Protein AF-A0A355U696-F1 (afdb_monomer)

Solvent-accessible surface area (backbone atoms only — not comparable to full-atom values): 5382 Å² total; per-residue (Å²): 135,86,80,85,61,72,50,75,44,75,46,68,55,73,54,99,50,66,31,91,48,72,43,77,45,79,60,77,94,55,71,68,60,45,52,55,48,20,66,74,70,77,44,90,70,74,80,80,56,88,80,25,53,48,63,80,55,55,58,36,49,24,47,53,75,31,35,51,26,55,70,36,52,34,31,36,71,52,66,86,80,60,79,81,85,131

Nearest PDB structures (foldseek):
  4dqa-assembly1_A  TM=8.846E-01  e=3.200E-05  Bacteroides ovatus ATCC 8483
  8w04-assembly1_B  TM=8.699E-01  e=1.990E-04  Bacteroides faecium
  6tcw-assembly1_A  TM=8.244E-01  e=1.869E-02  Bacteroides thetaiotaomicron VPI-5482
  9ftg-assembly1_A  TM=3.449E-01  e=3.810E+00  Desulfofustis sp. PB-SRB1
  7q3h-assembly1_A  TM=2.273E-01  e=4.499E+00  Desulfofustis sp. PB-SRB1

Structure (mmCIF, N/CA/C/O backbone):
data_AF-A0A355U696-F1
#
_entry.id   AF-A0A355U696-F1
#
loop_
_atom_site.group_PDB
_atom_site.id
_atom_site.type_symbol
_atom_site.label_atom_id
_atom_site.label_alt_id
_atom_site.label_comp_id
_atom_site.label_asym_id
_atom_site.label_entity_id
_atom_site.label_s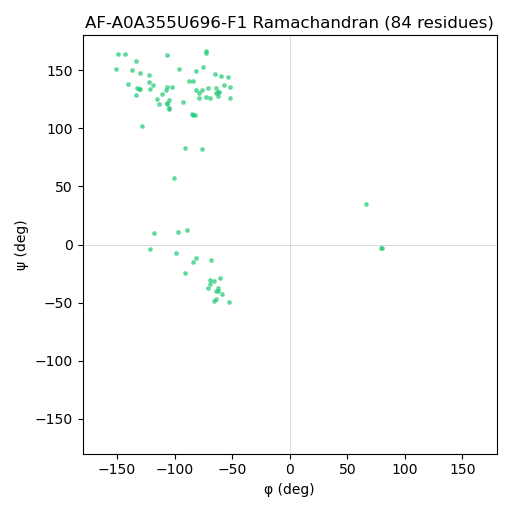eq_id
_atom_site.pdbx_PDB_ins_code
_atom_site.Cartn_x
_atom_site.Cartn_y
_atom_site.Cartn_z
_atom_site.occupancy
_atom_site.B_iso_or_equiv
_atom_site.auth_seq_id
_atom_site.auth_comp_id
_atom_site.auth_asym_id
_atom_site.auth_atom_id
_atom_site.pdbx_PDB_model_num
ATOM 1 N N . MET A 1 1 ? 28.206 -5.254 -7.719 1.00 35.81 1 MET A N 1
ATOM 2 C CA . MET A 1 1 ? 27.360 -6.428 -7.432 1.00 35.81 1 MET A CA 1
ATOM 3 C C . MET A 1 1 ? 26.117 -5.890 -6.745 1.00 35.81 1 MET A C 1
ATOM 5 O O . MET A 1 1 ? 26.132 -5.728 -5.534 1.00 35.81 1 MET A O 1
ATOM 9 N N . TYR A 1 2 ? 25.128 -5.449 -7.527 1.00 45.66 2 TYR A N 1
ATOM 10 C CA . TYR A 1 2 ? 23.835 -5.028 -6.989 1.00 45.66 2 TYR A CA 1
ATOM 11 C C . TYR A 1 2 ? 23.027 -6.303 -6.786 1.00 45.66 2 TYR A C 1
ATOM 13 O O . TYR A 1 2 ? 22.749 -7.019 -7.741 1.00 45.66 2 TYR A O 1
ATOM 21 N N . VAL A 1 3 ? 22.781 -6.651 -5.529 1.00 42.72 3 VAL A N 1
ATOM 22 C CA . VAL A 1 3 ? 21.835 -7.707 -5.180 1.00 42.72 3 VAL A CA 1
ATOM 23 C C . VAL A 1 3 ? 20.490 -7.027 -4.996 1.00 42.72 3 VAL A C 1
ATOM 25 O O . VAL A 1 3 ? 20.125 -6.657 -3.885 1.00 42.72 3 VAL A O 1
ATOM 28 N N . GLU A 1 4 ? 19.773 -6.792 -6.089 1.00 55.91 4 GLU A N 1
ATOM 29 C CA . GLU A 1 4 ? 18.353 -6.476 -5.973 1.00 55.91 4 GLU A CA 1
ATOM 30 C C . GLU A 1 4 ? 17.623 -7.789 -5.682 1.00 55.91 4 GLU A C 1
ATOM 32 O O . GLU A 1 4 ? 17.198 -8.529 -6.562 1.00 55.91 4 GLU A O 1
ATOM 37 N N . GLY A 1 5 ? 17.631 -8.160 -4.401 1.00 57.75 5 GLY A N 1
ATOM 38 C CA . GLY A 1 5 ? 16.797 -9.239 -3.895 1.00 57.75 5 GLY A CA 1
ATOM 39 C C . GLY A 1 5 ? 15.332 -8.799 -3.832 1.00 57.75 5 GLY A C 1
ATOM 40 O O . GLY A 1 5 ? 15.045 -7.597 -3.881 1.00 57.75 5 GLY A O 1
ATOM 41 N N . PRO A 1 6 ? 14.400 -9.755 -3.688 1.00 62.47 6 PRO A N 1
ATOM 42 C CA . PRO A 1 6 ? 12.987 -9.447 -3.527 1.00 62.47 6 PRO A CA 1
ATOM 43 C C . PRO A 1 6 ? 12.794 -8.426 -2.402 1.00 62.47 6 PRO A C 1
ATOM 45 O O . PRO A 1 6 ? 13.316 -8.581 -1.294 1.00 62.47 6 PRO A O 1
ATOM 48 N N . THR A 1 7 ? 12.102 -7.333 -2.720 1.00 78.38 7 THR A N 1
ATOM 49 C CA . THR A 1 7 ? 11.882 -6.217 -1.795 1.00 78.38 7 THR A CA 1
ATOM 50 C C . THR A 1 7 ? 10.453 -6.275 -1.293 1.00 78.38 7 THR A C 1
ATOM 52 O O . THR A 1 7 ? 9.518 -6.249 -2.090 1.00 78.38 7 THR A O 1
ATOM 55 N N . ALA A 1 8 ? 10.295 -6.322 0.029 1.00 82.94 8 ALA A N 1
ATOM 56 C CA . ALA A 1 8 ? 9.002 -6.310 0.696 1.00 82.94 8 ALA A CA 1
ATOM 57 C C . ALA A 1 8 ? 8.740 -4.951 1.364 1.00 82.94 8 ALA A C 1
ATOM 59 O O . ALA A 1 8 ? 9.612 -4.383 2.026 1.00 82.94 8 ALA A O 1
ATOM 60 N N . LEU A 1 9 ? 7.524 -4.439 1.198 1.00 87.31 9 LEU A N 1
ATOM 61 C CA . LEU A 1 9 ? 7.032 -3.180 1.740 1.00 87.31 9 LEU A CA 1
ATOM 62 C C . LEU A 1 9 ? 5.694 -3.413 2.444 1.00 87.31 9 LEU A C 1
ATOM 64 O O . LEU A 1 9 ? 4.783 -4.034 1.902 1.00 87.31 9 LEU A O 1
ATOM 68 N N . GLY A 1 10 ? 5.551 -2.861 3.647 1.00 89.75 10 GLY A N 1
ATOM 69 C CA . GLY A 1 10 ? 4.267 -2.817 4.340 1.00 89.75 10 GLY A CA 1
ATOM 70 C C . GLY A 1 10 ? 3.444 -1.624 3.865 1.00 89.75 10 GLY A C 1
ATOM 71 O O . GLY A 1 10 ? 3.786 -0.480 4.163 1.00 89.75 10 GLY A O 1
ATOM 72 N N . LEU A 1 11 ? 2.347 -1.878 3.159 1.00 90.06 11 LEU A N 1
ATOM 73 C CA . LEU A 1 11 ? 1.378 -0.854 2.780 1.00 90.06 11 LEU A CA 1
ATOM 74 C C . LEU A 1 11 ? 0.341 -0.682 3.890 1.00 90.06 11 LEU A C 1
ATOM 7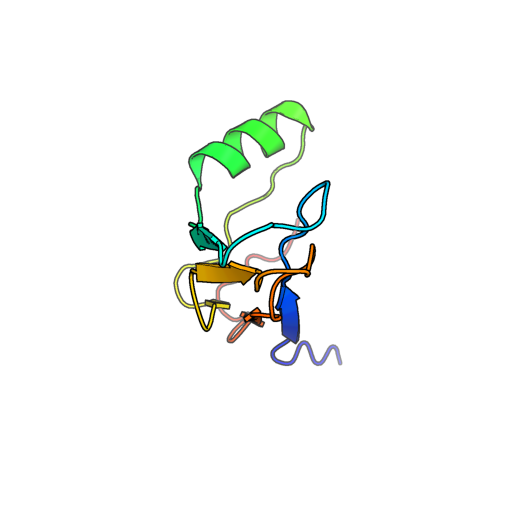6 O O . LEU A 1 11 ? -0.105 -1.655 4.492 1.00 90.06 11 LEU A O 1
ATOM 80 N N . THR A 1 12 ? -0.071 0.556 4.155 1.00 92.12 12 THR A N 1
ATOM 81 C CA . THR A 1 12 ? -1.152 0.867 5.104 1.00 92.12 12 THR A CA 1
ATOM 82 C C . THR A 1 12 ? -2.062 1.941 4.528 1.00 92.12 12 THR A C 1
ATOM 84 O O . THR A 1 12 ? -1.621 2.808 3.772 1.00 92.12 12 THR A O 1
ATOM 87 N N . VAL A 1 13 ? -3.340 1.903 4.903 1.00 90.06 13 VAL A N 1
ATOM 88 C CA . VAL A 1 13 ? -4.312 2.952 4.585 1.00 90.06 13 VAL A CA 1
ATOM 89 C C . VAL A 1 13 ? -4.620 3.726 5.857 1.00 90.06 13 VAL A C 1
ATOM 91 O O . VAL A 1 13 ? -4.875 3.140 6.910 1.00 90.06 13 VAL A O 1
ATOM 94 N N . THR A 1 14 ? -4.598 5.053 5.756 1.00 92.50 14 THR A N 1
ATOM 95 C CA . THR A 1 14 ? -4.887 5.949 6.878 1.00 92.50 14 THR A CA 1
ATOM 96 C C . THR A 1 14 ? -6.152 6.751 6.601 1.00 92.50 14 THR A C 1
ATOM 98 O O . THR A 1 14 ? -6.253 7.448 5.594 1.00 92.50 14 THR A O 1
ATOM 101 N N . ALA A 1 15 ? -7.110 6.672 7.517 1.00 90.12 15 ALA A N 1
ATOM 102 C CA . ALA A 1 15 ? -8.270 7.542 7.575 1.00 90.12 15 ALA A CA 1
ATOM 103 C C . ALA A 1 15 ? -7.916 8.872 8.261 1.00 9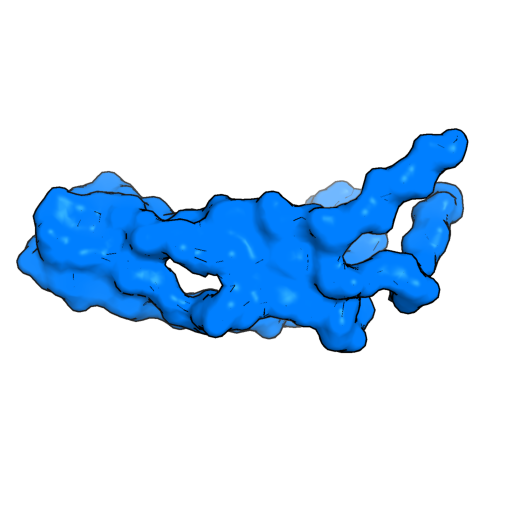0.12 15 ALA A C 1
ATOM 105 O O . ALA A 1 15 ? -7.087 8.934 9.173 1.00 90.12 15 ALA A O 1
ATOM 106 N N . SER A 1 16 ? -8.597 9.946 7.859 1.00 91.19 16 SER A N 1
ATOM 107 C CA . SER A 1 16 ? -8.429 11.292 8.429 1.00 91.19 16 SER A CA 1
ATOM 108 C C . SER A 1 16 ? -8.922 11.415 9.875 1.00 91.19 16 SER A C 1
ATOM 110 O O . SER A 1 16 ? -8.661 12.412 10.544 1.00 91.19 16 SER A O 1
ATOM 112 N N . SER A 1 17 ? -9.667 10.429 10.372 1.00 88.81 17 SER A N 1
ATOM 113 C CA . SER A 1 17 ? -10.228 10.388 11.721 1.00 88.81 17 SER A CA 1
ATOM 114 C C . SER A 1 17 ? -10.328 8.945 12.202 1.00 88.81 17 SER A C 1
ATOM 116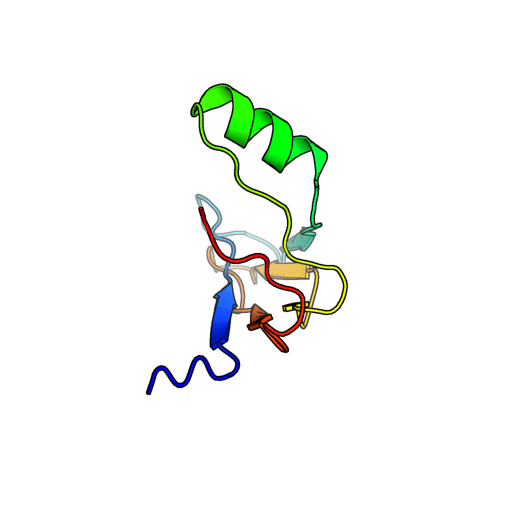 O O . SER A 1 17 ? -10.236 8.006 11.411 1.00 88.81 17 SER A O 1
ATOM 118 N N . LYS A 1 18 ? -10.505 8.763 13.514 1.00 88.94 18 LYS A N 1
ATOM 119 C CA . LYS A 1 18 ? -10.793 7.440 14.074 1.00 88.94 18 LYS A CA 1
ATOM 120 C C . LYS A 1 18 ? -12.137 6.956 13.550 1.00 88.94 18 LYS A C 1
ATOM 122 O O . LYS A 1 18 ? -13.100 7.718 13.549 1.00 88.94 18 LYS A O 1
ATOM 127 N N . LEU A 1 19 ? -12.185 5.702 13.131 1.00 90.00 19 LEU A N 1
ATOM 128 C CA . LEU A 1 19 ? -13.410 5.092 12.642 1.00 90.00 19 LEU A CA 1
ATOM 129 C C . LEU A 1 19 ? -14.235 4.570 13.817 1.00 90.00 19 LEU A C 1
ATOM 131 O O . LEU A 1 19 ? -13.690 4.043 14.784 1.00 90.00 19 LEU A O 1
ATOM 135 N N . GLU A 1 20 ? -15.553 4.727 13.745 1.00 91.12 20 GLU A N 1
ATOM 136 C CA . GLU A 1 20 ? -16.476 4.250 14.787 1.00 91.12 20 GLU A CA 1
ATOM 137 C C . GLU A 1 20 ? -16.842 2.769 14.616 1.00 91.12 20 GLU A C 1
ATOM 139 O O . GLU A 1 20 ? -17.356 2.137 15.534 1.00 91.12 20 GLU A O 1
ATOM 144 N N . SER A 1 21 ? -16.559 2.206 13.442 1.00 91.25 21 SER A N 1
ATOM 145 C CA . SER A 1 21 ? -16.802 0.809 13.089 1.00 91.25 21 SER A CA 1
ATOM 146 C C . SER A 1 21 ? -15.670 0.280 12.211 1.00 91.25 21 SER A C 1
ATOM 148 O O . SER A 1 21 ? -14.878 1.058 11.675 1.00 91.25 21 SER A O 1
ATOM 150 N N . ASP A 1 22 ? -15.587 -1.044 12.090 1.00 90.38 22 ASP A N 1
ATOM 151 C CA . ASP A 1 22 ? -14.631 -1.699 11.201 1.00 90.38 22 ASP A CA 1
ATOM 152 C C . ASP A 1 22 ? -14.914 -1.308 9.744 1.00 90.38 22 ASP A C 1
ATOM 154 O O . ASP A 1 22 ? -16.032 -1.467 9.253 1.00 90.38 22 ASP A O 1
ATOM 158 N N . VAL A 1 23 ? -13.886 -0.833 9.042 1.00 92.56 23 VAL A N 1
ATOM 159 C CA . VAL A 1 23 ? -13.969 -0.474 7.622 1.00 92.56 23 VAL A CA 1
ATOM 160 C C . VAL A 1 23 ? -12.961 -1.283 6.826 1.00 92.56 23 VAL A C 1
ATOM 162 O O . VAL A 1 23 ? -11.788 -1.381 7.186 1.00 92.56 23 VAL A O 1
ATOM 165 N N . THR A 1 24 ? -13.424 -1.822 5.703 1.00 91.56 24 THR A N 1
ATOM 166 C CA . THR A 1 24 ? -12.590 -2.515 4.723 1.00 91.56 24 THR A CA 1
ATOM 167 C C . THR A 1 24 ? -12.423 -1.634 3.493 1.00 91.56 24 THR A C 1
ATOM 169 O O . THR A 1 24 ? -13.403 -1.254 2.855 1.00 91.56 24 THR A O 1
ATOM 172 N N . VAL A 1 25 ? -11.176 -1.318 3.150 1.00 90.94 25 VAL A N 1
ATOM 173 C CA . VAL A 1 25 ? -10.821 -0.526 1.970 1.00 90.94 25 VAL A CA 1
ATOM 174 C C . VAL A 1 25 ? -10.257 -1.452 0.903 1.00 90.94 25 VAL A C 1
ATOM 176 O O . VAL A 1 25 ? -9.218 -2.070 1.113 1.00 90.94 25 VAL A O 1
ATOM 179 N N . GLY A 1 26 ? -10.933 -1.550 -0.240 1.00 90.19 26 GLY A N 1
ATOM 180 C CA . GLY A 1 26 ? -10.435 -2.296 -1.396 1.00 90.19 26 GLY A CA 1
ATOM 181 C C . GLY A 1 26 ? -9.442 -1.467 -2.210 1.00 90.19 26 GLY A C 1
ATOM 182 O O . GLY A 1 26 ? -9.721 -0.314 -2.536 1.00 90.19 26 GLY A O 1
ATOM 183 N N . VAL A 1 27 ? -8.310 -2.064 -2.570 1.00 86.50 27 VAL A N 1
ATOM 184 C CA . VAL A 1 27 ? -7.300 -1.476 -3.453 1.00 86.50 27 VAL A CA 1
ATOM 185 C C . VAL A 1 27 ? -7.166 -2.353 -4.688 1.00 86.50 27 VAL A C 1
ATOM 187 O O . VAL A 1 27 ? -7.144 -3.578 -4.606 1.00 86.50 27 VAL A O 1
ATOM 190 N N . LYS A 1 28 ? -7.077 -1.716 -5.852 1.00 85.81 28 LYS A N 1
ATOM 191 C CA . LYS A 1 28 ? -6.817 -2.387 -7.124 1.00 85.81 28 LYS A CA 1
ATOM 192 C C . LYS A 1 28 ? -5.689 -1.674 -7.850 1.00 85.81 28 LYS A C 1
ATOM 194 O O . LYS A 1 28 ? -5.568 -0.454 -7.753 1.00 85.81 28 LYS A O 1
ATOM 199 N N . VAL A 1 29 ? -4.910 -2.438 -8.603 1.00 83.44 29 VAL A N 1
ATOM 200 C CA . VAL A 1 29 ? -3.964 -1.877 -9.566 1.00 83.44 29 VAL A CA 1
ATOM 201 C C . VAL A 1 29 ? -4.771 -1.327 -10.738 1.00 83.44 29 VAL A C 1
ATOM 203 O O . VAL A 1 29 ? -5.628 -2.022 -11.284 1.00 83.44 29 VAL A O 1
ATOM 206 N N . ASP A 1 30 ? -4.536 -0.064 -11.084 1.00 84.56 30 ASP A N 1
ATOM 207 C CA . ASP A 1 30 ? -5.239 0.615 -12.169 1.00 84.56 30 ASP A CA 1
ATOM 208 C C . ASP A 1 30 ? -4.246 1.271 -13.145 1.00 84.56 30 ASP A C 1
ATOM 210 O O . ASP A 1 30 ? -3.729 2.358 -12.861 1.00 84.56 30 ASP A O 1
ATOM 214 N N . PRO A 1 31 ? -4.002 0.647 -14.313 1.00 80.69 31 PRO A N 1
ATOM 215 C CA . PRO A 1 31 ? -3.093 1.186 -15.321 1.00 80.69 31 PRO A CA 1
ATOM 216 C C . PRO A 1 31 ? -3.524 2.557 -15.850 1.00 80.69 31 PRO A C 1
ATOM 218 O O . PRO A 1 31 ? -2.683 3.362 -16.247 1.00 80.69 31 PRO A O 1
ATOM 221 N N . THR A 1 32 ? -4.830 2.843 -15.856 1.00 82.50 32 THR A N 1
ATOM 222 C CA . THR A 1 32 ? -5.352 4.105 -16.401 1.00 82.50 32 THR A CA 1
ATOM 223 C C . THR A 1 32 ? -4.967 5.301 -15.532 1.00 82.50 32 THR A C 1
ATOM 225 O O . THR A 1 32 ? -4.662 6.376 -16.051 1.00 82.50 32 THR A O 1
ATOM 228 N N . THR A 1 33 ? -4.888 5.093 -14.216 1.00 84.56 33 THR A N 1
ATOM 229 C CA . THR A 1 33 ? -4.459 6.113 -13.256 1.00 84.56 33 THR A CA 1
ATOM 230 C C . THR A 1 33 ? -2.957 6.396 -13.372 1.00 84.56 33 THR A C 1
ATOM 232 O O . THR A 1 33 ? -2.556 7.559 -13.296 1.00 84.56 33 THR A O 1
ATOM 235 N N . LEU A 1 34 ? -2.126 5.373 -13.629 1.00 84.88 34 LEU A N 1
ATOM 236 C CA . LEU A 1 34 ? -0.690 5.575 -13.857 1.00 84.88 34 LEU A CA 1
ATOM 237 C C . LEU A 1 34 ? -0.438 6.399 -15.122 1.00 84.88 34 LEU A C 1
ATOM 239 O O . LEU A 1 34 ? 0.301 7.375 -15.066 1.00 84.88 34 LEU A O 1
ATOM 243 N N . ALA A 1 35 ? -1.096 6.065 -16.236 1.00 82.69 35 ALA A N 1
ATOM 244 C CA . ALA A 1 35 ? -0.934 6.797 -17.493 1.00 82.69 35 ALA A CA 1
ATOM 245 C C . ALA A 1 35 ? -1.304 8.287 -17.355 1.00 82.69 35 ALA A C 1
ATOM 247 O O . ALA A 1 35 ? -0.576 9.157 -17.834 1.00 82.69 35 ALA A O 1
ATOM 248 N N . ALA A 1 36 ? -2.401 8.590 -16.651 1.00 85.50 36 ALA A N 1
ATOM 249 C CA . ALA A 1 36 ? -2.807 9.967 -16.374 1.00 85.50 36 ALA A CA 1
ATOM 250 C C . ALA A 1 36 ? -1.789 10.715 -15.490 1.00 85.50 36 ALA A C 1
ATOM 252 O O . ALA A 1 36 ? -1.497 11.888 -15.735 1.00 85.50 36 ALA A O 1
ATOM 253 N N . PHE A 1 37 ? -1.222 10.043 -14.482 1.00 86.12 37 PHE A N 1
ATOM 254 C CA . PHE A 1 37 ? -0.180 10.610 -13.625 1.00 86.12 37 PHE A CA 1
ATOM 255 C C . PHE A 1 37 ? 1.118 10.883 -14.398 1.00 86.12 37 PHE A C 1
ATOM 257 O O . PHE A 1 37 ? 1.632 12.000 -14.341 1.00 86.12 37 PHE A O 1
ATOM 264 N N . SER A 1 38 ? 1.594 9.901 -15.167 1.00 84.56 38 SER A N 1
ATOM 265 C CA . SER A 1 38 ? 2.766 9.999 -16.044 1.00 84.56 38 SER A CA 1
ATOM 266 C C . SER A 1 38 ? 2.656 11.193 -16.995 1.00 84.56 38 SER A C 1
ATOM 268 O O . SER A 1 38 ? 3.532 12.061 -17.026 1.00 84.56 38 SER A O 1
ATOM 270 N N . GLN A 1 39 ? 1.509 11.329 -17.670 1.00 85.00 39 GLN A N 1
ATOM 271 C CA . GLN A 1 39 ? 1.234 12.457 -18.559 1.00 85.00 39 GLN A CA 1
ATOM 272 C C . GLN A 1 39 ? 1.214 13.804 -17.821 1.00 85.00 39 GLN A C 1
ATOM 274 O O . GLN A 1 39 ? 1.723 14.797 -18.338 1.00 85.00 39 GLN A O 1
ATOM 279 N N . SER A 1 40 ? 0.644 13.856 -16.613 1.00 88.06 40 SER A N 1
ATOM 280 C CA . SER A 1 40 ? 0.584 15.086 -15.816 1.00 88.06 40 SER A CA 1
ATOM 281 C C . SER A 1 40 ? 1.947 15.531 -15.285 1.00 88.06 40 SER A C 1
ATOM 283 O O . SER A 1 40 ? 2.126 16.725 -15.050 1.00 88.06 40 SER A O 1
ATOM 285 N N . GLN A 1 41 ? 2.861 14.598 -15.023 1.00 86.38 41 GLN A N 1
ATOM 286 C CA . GLN A 1 41 ? 4.175 14.882 -14.439 1.00 86.38 41 GLN A CA 1
ATOM 287 C C . GLN A 1 41 ? 5.295 14.943 -15.489 1.00 86.38 41 GLN A C 1
ATOM 289 O O . GLN A 1 41 ? 6.409 15.337 -15.157 1.00 86.38 41 GLN A O 1
ATOM 294 N N . GLY A 1 42 ? 5.011 14.595 -16.750 1.00 83.38 42 GLY A N 1
ATOM 295 C CA . GLY A 1 42 ? 6.017 14.550 -17.816 1.00 83.38 42 GLY A CA 1
ATOM 296 C C . GLY A 1 42 ? 7.066 13.462 -17.583 1.00 83.38 42 GLY A C 1
ATOM 297 O O . GLY A 1 42 ? 8.239 13.667 -17.879 1.00 83.38 42 GLY A O 1
ATOM 298 N N . VAL A 1 43 ? 6.644 12.342 -17.000 1.00 83.75 43 VAL A N 1
ATOM 299 C CA . VAL A 1 43 ? 7.477 11.181 -16.666 1.00 83.75 43 VAL A CA 1
ATOM 300 C C . VAL A 1 43 ? 6.915 9.951 -17.367 1.00 83.75 43 VAL A C 1
ATOM 302 O O . VAL A 1 43 ? 5.701 9.817 -17.484 1.00 83.75 43 VAL A O 1
ATOM 305 N N . ASP A 1 44 ? 7.778 9.030 -17.780 1.00 81.50 44 ASP A N 1
ATOM 306 C CA . ASP A 1 44 ? 7.386 7.804 -18.485 1.00 81.50 44 ASP A CA 1
ATOM 307 C C . ASP A 1 44 ? 7.361 6.597 -17.533 1.00 81.50 44 ASP A C 1
ATOM 309 O O . ASP A 1 44 ? 8.057 5.604 -17.736 1.00 81.50 44 ASP A O 1
ATOM 313 N N . TYR A 1 45 ? 6.576 6.673 -16.449 1.00 82.44 45 TYR A N 1
ATOM 314 C CA . TYR A 1 45 ? 6.404 5.507 -15.577 1.00 82.44 45 TYR A CA 1
ATOM 315 C C . TYR A 1 45 ? 5.604 4.414 -16.287 1.00 82.44 45 TYR A C 1
ATOM 317 O O . TYR A 1 45 ? 4.474 4.644 -16.729 1.00 82.44 45 TYR A O 1
ATOM 325 N N . VAL A 1 46 ? 6.179 3.213 -16.320 1.00 81.75 46 VAL A N 1
ATOM 326 C CA . VAL A 1 46 ? 5.539 1.985 -16.796 1.00 81.75 46 VAL A CA 1
ATOM 327 C C . VAL A 1 46 ? 4.964 1.190 -15.627 1.00 81.75 46 VAL A C 1
ATOM 329 O O . VAL A 1 46 ? 5.447 1.270 -14.496 1.00 81.75 46 VAL A O 1
ATOM 332 N N . MET A 1 47 ? 3.893 0.436 -15.885 1.00 83.50 47 MET A N 1
ATOM 333 C CA . MET A 1 47 ? 3.381 -0.507 -14.891 1.00 83.50 47 MET A CA 1
ATOM 334 C C . MET A 1 47 ? 4.414 -1.601 -14.639 1.00 83.50 47 MET A C 1
ATOM 336 O O . MET A 1 47 ? 5.099 -2.036 -15.562 1.00 83.50 47 MET A O 1
ATOM 340 N N . LEU A 1 48 ? 4.460 -2.079 -13.395 1.00 84.06 48 LEU A N 1
ATOM 341 C CA . LEU A 1 48 ? 5.225 -3.274 -13.065 1.00 84.06 48 LEU A CA 1
ATOM 342 C C . LEU A 1 48 ? 4.735 -4.457 -13.923 1.00 84.06 48 LEU A C 1
ATOM 344 O O . LEU A 1 48 ? 3.513 -4.613 -14.068 1.00 84.06 48 LEU A O 1
ATOM 348 N N . PRO A 1 49 ? 5.648 -5.286 -14.464 1.00 82.19 49 PRO A N 1
ATOM 349 C CA . PRO A 1 49 ? 5.286 -6.466 -15.240 1.00 82.19 49 PRO A CA 1
ATOM 350 C C . PRO A 1 49 ? 4.321 -7.376 -14.476 1.00 82.19 49 PRO A C 1
ATOM 352 O O . PRO A 1 49 ? 4.419 -7.534 -13.253 1.00 82.19 49 PRO A O 1
ATOM 355 N N . GLU A 1 50 ? 3.383 -7.998 -15.186 1.00 80.19 50 GLU A N 1
ATOM 356 C CA . GLU A 1 50 ? 2.433 -8.914 -14.557 1.00 80.19 50 GLU A CA 1
ATOM 357 C C . GLU A 1 50 ? 3.181 -10.109 -13.940 1.00 80.19 50 GLU A C 1
ATOM 359 O O . GLU A 1 50 ? 4.043 -10.707 -14.574 1.00 80.19 50 GLU A O 1
ATOM 364 N N . GLY A 1 51 ? 2.886 -10.442 -12.680 1.00 82.06 51 GLY A N 1
ATOM 365 C CA . GLY A 1 51 ? 3.554 -11.540 -11.967 1.00 82.06 51 GLY A CA 1
ATOM 366 C C . GLY A 1 51 ? 4.930 -11.206 -11.379 1.00 82.06 51 GLY A C 1
ATOM 367 O O . GLY A 1 51 ? 5.492 -12.030 -10.660 1.00 82.06 51 GLY A O 1
ATOM 368 N N . SER A 1 52 ? 5.448 -9.996 -11.606 1.00 84.88 52 SER A N 1
ATOM 369 C CA . SER A 1 52 ? 6.702 -9.540 -10.988 1.00 84.88 52 SER A CA 1
ATOM 370 C C . SER A 1 52 ? 6.533 -9.015 -9.558 1.00 84.88 52 SER A C 1
ATOM 372 O O . SER A 1 52 ? 7.509 -8.838 -8.827 1.00 84.88 52 SER A O 1
ATOM 374 N N . PHE A 1 53 ? 5.286 -8.800 -9.134 1.00 87.19 53 PHE A N 1
ATOM 375 C CA . PHE A 1 53 ? 4.936 -8.394 -7.782 1.00 87.19 53 PHE A CA 1
ATOM 376 C C . PHE A 1 53 ? 3.778 -9.222 -7.225 1.00 87.19 53 PHE A C 1
ATOM 378 O O . PHE A 1 53 ? 2.945 -9.766 -7.954 1.00 87.19 53 PHE A O 1
ATOM 385 N N . LYS A 1 54 ? 3.693 -9.249 -5.898 1.00 87.19 54 LYS A N 1
ATOM 386 C CA . LYS A 1 54 ? 2.626 -9.875 -5.131 1.00 87.19 54 LYS A CA 1
ATOM 387 C C . LYS A 1 54 ? 2.117 -8.902 -4.078 1.00 87.19 54 LYS A C 1
ATOM 389 O O . LYS A 1 54 ? 2.892 -8.281 -3.357 1.00 87.19 54 LYS A O 1
ATOM 394 N N . LEU A 1 55 ? 0.798 -8.801 -3.974 1.00 88.00 55 LEU A N 1
ATOM 395 C CA . LEU A 1 55 ? 0.125 -8.144 -2.863 1.00 88.00 55 LEU A CA 1
ATOM 396 C C . LEU A 1 55 ? -0.646 -9.220 -2.101 1.00 88.00 55 LEU A C 1
ATOM 398 O O . LEU A 1 55 ? -1.484 -9.896 -2.697 1.00 88.00 55 LEU A O 1
ATOM 402 N N . ASP A 1 56 ? -0.340 -9.401 -0.816 1.00 88.38 56 ASP A N 1
ATOM 403 C CA . ASP A 1 56 ? -0.923 -10.492 -0.023 1.00 88.38 56 ASP A CA 1
ATOM 404 C C . ASP A 1 56 ? -2.446 -10.372 0.101 1.00 88.38 56 ASP A C 1
ATOM 406 O O . ASP A 1 56 ? -3.153 -11.376 0.018 1.00 88.38 56 ASP A O 1
ATOM 410 N N . GLU A 1 57 ? -2.957 -9.145 0.231 1.00 89.06 57 GLU A N 1
ATOM 411 C CA . GLU A 1 57 ? -4.387 -8.858 0.288 1.00 89.06 57 GLU A CA 1
ATOM 412 C C . GLU A 1 57 ? -4.720 -7.581 -0.489 1.00 89.06 57 GLU A C 1
ATOM 414 O O . GLU A 1 57 ? -4.051 -6.560 -0.390 1.00 89.06 57 GLU A O 1
ATOM 419 N N . ASN A 1 58 ? -5.814 -7.587 -1.243 1.00 87.88 58 ASN A N 1
ATOM 420 C CA . ASN A 1 58 ? -6.311 -6.388 -1.928 1.00 87.88 58 ASN A CA 1
ATOM 421 C C . ASN A 1 58 ? -7.287 -5.576 -1.058 1.00 87.88 58 ASN A C 1
ATOM 423 O O . ASN A 1 58 ? -7.970 -4.677 -1.552 1.00 87.88 58 ASN A O 1
ATOM 427 N N . SER A 1 59 ? -7.363 -5.891 0.235 1.00 90.81 59 SER A N 1
ATOM 428 C CA . SER A 1 59 ? -8.267 -5.257 1.184 1.00 90.81 59 SER A CA 1
ATOM 429 C C . SER A 1 59 ? -7.544 -4.878 2.468 1.00 90.81 59 SER A C 1
ATOM 431 O O . SER A 1 59 ? -6.914 -5.717 3.102 1.00 90.81 59 SER A O 1
ATOM 433 N N . PHE A 1 60 ? -7.694 -3.627 2.886 1.00 91.88 60 PHE A N 1
ATOM 434 C CA . PHE A 1 60 ? -7.093 -3.082 4.095 1.00 91.88 60 PHE A CA 1
ATOM 435 C C . PHE A 1 60 ? -8.176 -2.900 5.147 1.00 91.88 60 PHE A C 1
ATOM 437 O O . PHE A 1 60 ? -9.141 -2.162 4.933 1.00 91.88 60 PHE A O 1
ATOM 444 N N . LYS A 1 61 ? -8.022 -3.562 6.295 1.00 92.00 61 LYS A N 1
ATOM 445 C CA . LYS A 1 61 ? -8.957 -3.430 7.413 1.00 92.00 61 LYS A CA 1
ATOM 446 C C . LYS A 1 61 ? -8.481 -2.349 8.379 1.00 92.00 61 LYS A C 1
ATOM 448 O O . LYS A 1 61 ? -7.381 -2.450 8.920 1.00 92.00 61 LYS A O 1
ATOM 453 N N . ILE A 1 62 ? -9.324 -1.350 8.623 1.00 92.25 62 ILE A N 1
ATOM 454 C CA . ILE A 1 62 ? -9.172 -0.385 9.714 1.00 92.25 62 ILE A CA 1
ATOM 455 C C . ILE A 1 62 ? -10.185 -0.763 10.792 1.0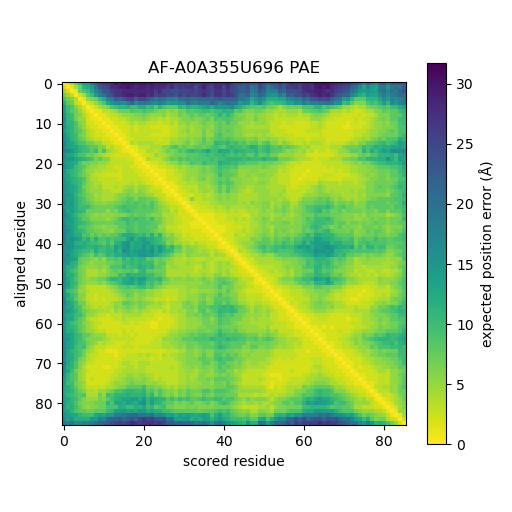0 92.25 62 ILE A C 1
ATOM 457 O O . ILE A 1 62 ? -11.389 -0.763 10.548 1.00 92.25 62 ILE A O 1
ATOM 461 N N . GLU A 1 63 ? -9.692 -1.124 11.971 1.00 92.62 63 GLU A N 1
ATOM 462 C CA . GLU A 1 63 ? -10.540 -1.526 13.094 1.00 92.62 63 GLU A CA 1
ATOM 463 C C . GLU A 1 63 ? -11.225 -0.323 13.752 1.00 92.62 63 GLU A C 1
ATOM 465 O O . GLU A 1 63 ? -10.689 0.792 13.769 1.00 92.62 63 GLU A O 1
ATOM 470 N N . ALA A 1 64 ? -12.389 -0.561 14.357 1.00 92.25 64 ALA A N 1
ATOM 471 C CA . ALA A 1 64 ? -13.079 0.436 15.164 1.00 92.25 64 ALA A CA 1
ATOM 472 C C . ALA A 1 64 ? -12.146 1.035 16.237 1.00 92.25 64 ALA A C 1
ATOM 474 O O . ALA A 1 64 ? -11.384 0.347 16.920 1.00 92.25 64 ALA A O 1
ATOM 475 N N . GLY A 1 65 ? -12.185 2.357 16.388 1.00 90.31 65 GLY A N 1
ATOM 476 C CA . GLY A 1 65 ? -11.320 3.114 17.292 1.00 90.31 65 GLY A CA 1
ATOM 477 C C . GLY A 1 65 ? -9.903 3.370 16.766 1.00 90.31 65 GLY A C 1
ATOM 478 O O . GLY A 1 65 ? -9.135 4.079 17.429 1.00 90.31 65 GLY A O 1
ATOM 479 N N . LYS A 1 66 ? -9.547 2.852 15.583 1.00 91.88 66 LYS A N 1
ATOM 480 C CA . LYS A 1 66 ? -8.285 3.129 14.883 1.00 91.88 66 LYS A CA 1
ATOM 481 C C . LYS A 1 66 ? -8.521 4.049 13.688 1.00 91.88 66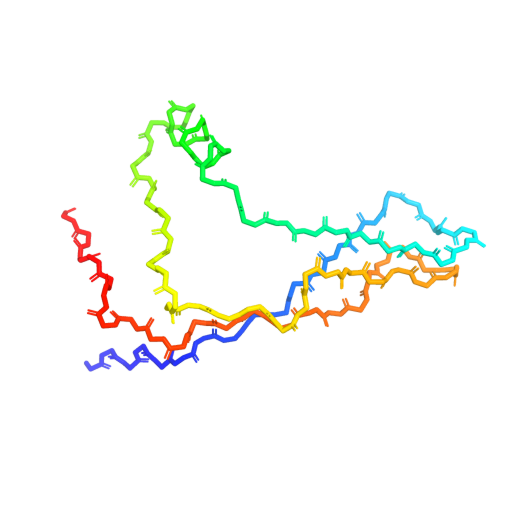 LYS A C 1
ATOM 483 O O . LYS A 1 66 ? -9.643 4.247 13.230 1.00 91.88 66 LYS A O 1
ATOM 488 N N . ASN A 1 67 ? -7.439 4.646 13.204 1.00 92.19 67 ASN A N 1
ATOM 489 C CA . ASN A 1 67 ? -7.423 5.429 11.970 1.00 92.19 67 ASN A CA 1
ATOM 490 C C . ASN A 1 67 ? -6.424 4.879 10.943 1.00 92.19 67 ASN A C 1
ATOM 492 O O . ASN A 1 67 ? -6.346 5.411 9.847 1.00 92.19 67 ASN A O 1
ATOM 496 N N . VAL A 1 68 ? -5.650 3.850 11.289 1.00 92.88 68 VAL A N 1
ATOM 497 C CA . VAL A 1 68 ? -4.663 3.218 10.405 1.00 92.88 68 VAL A CA 1
ATOM 498 C C . VAL A 1 68 ? -5.016 1.744 10.285 1.00 92.88 68 VAL A C 1
ATOM 500 O O . VAL A 1 68 ? -5.424 1.128 11.274 1.00 92.88 68 VAL A O 1
ATOM 503 N N . SER A 1 69 ? -4.894 1.202 9.078 1.00 92.19 69 SER A N 1
ATOM 504 C CA . SER A 1 69 ? -5.153 -0.208 8.812 1.00 92.19 69 SER A CA 1
ATOM 505 C C . SER A 1 69 ? -4.056 -1.111 9.365 1.00 92.19 69 SER A C 1
ATOM 507 O O . SER A 1 69 ? -2.940 -0.669 9.649 1.00 92.19 69 SER A O 1
ATOM 509 N N . LEU A 1 70 ? -4.342 -2.411 9.425 1.00 88.81 70 LEU A N 1
ATOM 510 C CA . LEU A 1 70 ? -3.272 -3.405 9.471 1.00 88.81 70 LEU A CA 1
ATOM 511 C C . LEU A 1 70 ? -2.395 -3.286 8.209 1.00 88.81 70 LEU A C 1
ATOM 513 O O . LEU A 1 70 ? -2.914 -2.924 7.143 1.00 88.81 70 LEU A O 1
ATOM 517 N N . PRO A 1 71 ? -1.077 -3.528 8.324 1.00 90.19 71 PRO A N 1
ATOM 518 C CA . 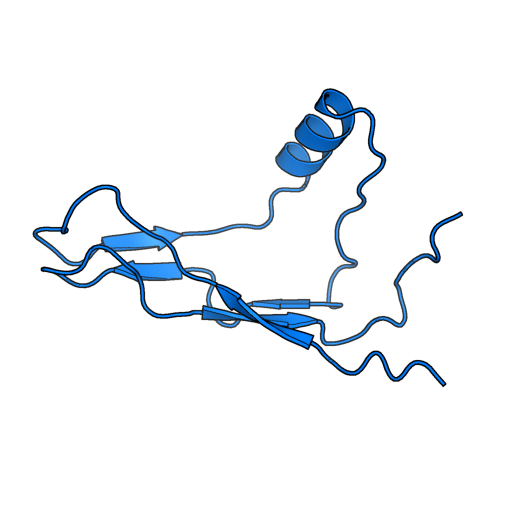PRO A 1 71 ? -0.194 -3.507 7.174 1.00 90.19 71 PRO A CA 1
ATOM 519 C C . PRO A 1 71 ? -0.462 -4.714 6.279 1.00 90.19 71 PRO A C 1
ATOM 521 O O . PRO A 1 71 ? -0.545 -5.841 6.763 1.00 90.19 71 PRO A O 1
ATOM 524 N N . VAL A 1 72 ? -0.549 -4.472 4.976 1.00 90.62 72 VAL A N 1
ATOM 525 C CA . VAL A 1 72 ? -0.551 -5.522 3.957 1.00 90.62 72 VAL A CA 1
ATOM 526 C C . VAL A 1 72 ? 0.827 -5.571 3.322 1.00 90.62 72 VAL A C 1
ATOM 528 O O . VAL A 1 72 ? 1.400 -4.532 2.992 1.00 90.62 72 VAL A O 1
ATOM 531 N N . ASN A 1 73 ? 1.357 -6.776 3.142 1.00 90.31 73 ASN A N 1
ATOM 532 C CA . ASN A 1 7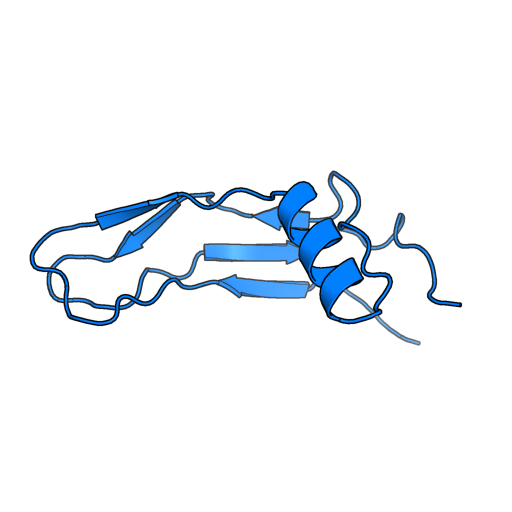3 ? 2.649 -6.964 2.509 1.00 90.31 73 ASN A CA 1
ATOM 533 C C . ASN A 1 73 ? 2.534 -6.847 0.981 1.00 90.31 73 ASN A C 1
ATOM 535 O O . ASN A 1 73 ? 1.730 -7.532 0.344 1.00 90.31 73 ASN A O 1
ATOM 539 N N . PHE A 1 74 ? 3.357 -5.973 0.415 1.00 88.75 74 PHE A N 1
ATOM 540 C CA . PHE A 1 74 ? 3.628 -5.856 -1.009 1.00 88.75 74 PHE A CA 1
ATOM 541 C C . PHE A 1 74 ? 5.060 -6.310 -1.256 1.00 88.75 74 PHE A C 1
ATOM 543 O O . PHE A 1 74 ? 5.976 -5.825 -0.601 1.00 88.75 74 PHE A O 1
ATOM 550 N N . GLU A 1 75 ? 5.267 -7.209 -2.203 1.00 89.19 75 GLU A N 1
ATOM 551 C CA . GLU A 1 75 ? 6.577 -7.780 -2.488 1.00 89.19 75 GLU A CA 1
ATOM 552 C C . GLU A 1 75 ? 6.854 -7.763 -3.987 1.00 89.19 75 GLU A C 1
ATOM 554 O O . GLU A 1 75 ? 6.002 -8.158 -4.780 1.00 89.19 75 GLU A O 1
ATOM 559 N N . ILE A 1 76 ? 8.055 -7.336 -4.374 1.00 87.69 76 ILE A N 1
ATOM 560 C CA . ILE A 1 76 ? 8.589 -7.573 -5.718 1.00 87.69 76 ILE A CA 1
ATOM 561 C C . ILE A 1 76 ? 9.237 -8.952 -5.696 1.00 87.69 76 ILE A C 1
ATOM 563 O O . ILE A 1 76 ? 10.230 -9.156 -5.001 1.00 87.69 76 ILE A O 1
ATOM 567 N N . THR A 1 77 ? 8.653 -9.899 -6.422 1.00 85.25 77 THR A N 1
ATOM 568 C CA . THR A 1 77 ? 9.056 -11.310 -6.413 1.00 85.25 77 THR A CA 1
ATOM 569 C C . THR A 1 77 ? 10.094 -11.633 -7.481 1.00 85.25 77 THR A C 1
ATOM 571 O O . THR A 1 77 ? 10.838 -12.598 -7.327 1.00 85.25 77 THR A O 1
ATOM 574 N N . SER A 1 78 ? 10.149 -10.846 -8.557 1.00 82.25 78 SER A N 1
ATOM 575 C CA . SER A 1 78 ? 11.148 -10.967 -9.620 1.00 82.25 78 SER A CA 1
ATOM 576 C C . SER A 1 78 ? 11.396 -9.604 -10.265 1.00 82.25 78 SER A C 1
ATOM 578 O O . SER A 1 78 ? 10.509 -8.753 -10.296 1.00 82.25 78 SER A O 1
ATOM 580 N N . MET A 1 79 ? 12.612 -9.418 -10.774 1.00 82.31 79 MET A N 1
ATOM 581 C CA . MET A 1 79 ? 13.010 -8.270 -11.589 1.00 82.31 79 MET A CA 1
ATOM 582 C C . MET A 1 79 ? 13.441 -8.689 -13.001 1.00 82.31 79 MET A C 1
ATOM 584 O O . MET A 1 79 ? 13.974 -7.878 -13.745 1.00 82.31 79 MET A O 1
ATOM 588 N N . ASP A 1 80 ? 13.222 -9.951 -13.379 1.00 80.69 80 ASP A N 1
ATOM 589 C CA . ASP A 1 80 ? 13.743 -10.518 -14.629 1.00 80.69 80 ASP A CA 1
ATOM 590 C C . ASP A 1 80 ? 13.127 -9.861 -15.877 1.00 80.69 80 ASP A C 1
ATOM 592 O O . ASP A 1 80 ? 13.795 -9.728 -16.899 1.00 80.69 80 ASP A O 1
ATOM 596 N N . ASP A 1 81 ? 11.868 -9.425 -15.775 1.00 81.50 81 ASP A N 1
ATOM 597 C CA . ASP A 1 81 ? 11.115 -8.766 -16.851 1.00 81.50 81 ASP A CA 1
ATOM 598 C C . ASP A 1 81 ? 11.138 -7.230 -16.749 1.00 81.50 81 ASP A C 1
ATOM 600 O O . ASP A 1 81 ? 10.354 -6.546 -17.411 1.00 81.50 81 ASP A O 1
ATOM 604 N N . PHE A 1 82 ? 11.976 -6.663 -15.877 1.00 81.12 82 PHE A N 1
ATOM 605 C CA . PHE A 1 82 ? 12.091 -5.212 -15.765 1.00 81.12 82 PHE A CA 1
ATOM 606 C C . PHE A 1 82 ? 12.906 -4.681 -16.942 1.00 81.12 82 PHE A C 1
ATOM 608 O O . PHE A 1 82 ? 13.973 -5.199 -17.264 1.00 81.12 82 PHE A O 1
ATOM 615 N N . GLU A 1 83 ? 12.407 -3.621 -17.574 1.00 79.00 83 GLU A N 1
ATOM 616 C CA . GLU A 1 83 ? 13.181 -2.910 -18.585 1.00 79.00 83 GLU A CA 1
ATOM 617 C C . GLU A 1 83 ? 14.194 -1.988 -17.899 1.00 79.00 83 GLU A C 1
ATOM 619 O O . GLU A 1 83 ? 13.845 -1.213 -17.003 1.00 79.00 83 GLU A O 1
ATOM 624 N N . ASP A 1 84 ? 15.455 -2.067 -18.326 1.00 73.44 84 ASP A N 1
ATOM 625 C CA . ASP A 1 84 ? 16.484 -1.124 -17.902 1.00 73.44 84 ASP A CA 1
ATOM 626 C C . ASP A 1 84 ? 16.101 0.296 -18.349 1.00 73.44 84 ASP A C 1
ATOM 628 O O . ASP A 1 84 ? 15.757 0.537 -1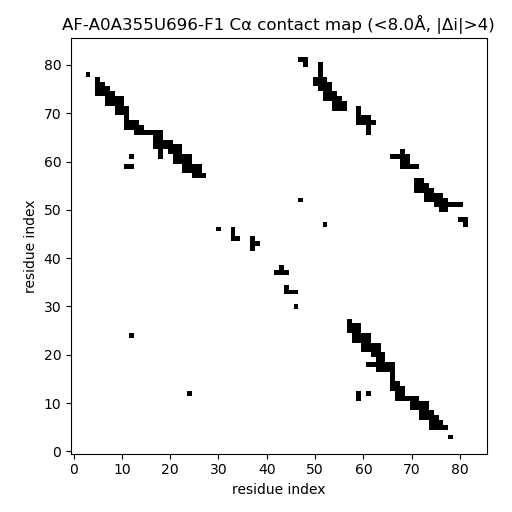9.510 1.00 73.44 84 ASP A O 1
ATOM 632 N N . GLY A 1 85 ? 16.176 1.257 -17.425 1.00 66.06 85 GLY A N 1
ATOM 633 C CA . GLY A 1 85 ? 15.967 2.668 -17.748 1.00 66.06 85 GLY A CA 1
ATOM 634 C C . GLY A 1 85 ? 17.043 3.179 -18.713 1.00 66.06 85 GLY A C 1
ATOM 635 O O . GLY A 1 85 ? 18.233 2.967 -18.473 1.00 66.06 85 GLY A O 1
ATOM 636 N N . ALA A 1 86 ? 16.616 3.842 -19.792 1.00 50.50 86 ALA A N 1
ATOM 637 C CA . ALA A 1 86 ? 17.491 4.473 -20.786 1.00 50.50 86 ALA A CA 1
ATOM 638 C C . ALA A 1 86 ? 18.165 5.758 -20.277 1.00 50.50 86 ALA A C 1
ATOM 640 O O . ALA A 1 86 ? 17.517 6.519 -19.519 1.00 50.50 86 ALA A O 1
#

Secondary structure (DSSP, 8-state):
------EEEEE--B-SS--SS-EEEE----HHHHHHHHHHHT--PPPPPTTSEEES-SEEEE-TT-SBPPPEEEEE---TTPPPP-

pLDDT: mean 83.7, std 11.29, range [35.81, 92.88]

Radius of gyration: 16.17 Å; Cα contacts (8 Å, |Δi|>4): 129; chains: 1; bounding box: 44×27×38 Å

Mean predicted aligned error: 7.2 Å

Sequence (86 aa):
MYVEGPTALGLTVTASSKLESDVTVGVKVDPTTLAAFSQSQGVDYVMLPEGSFKLDENSFKIEAGKNVSLPVNFEITSMDDFEDGA

Foldseek 3Di:
DDPPAKDKDWDKDFAPDAAQAKDKDFADDDQVVVVVVCVVVVHDDDDDDPPQKDWQDRIWIAGHRGGMTGTTMIIRHDCPPPDDDD